Protein AF-A0A932FVI5-F1 (afdb_monomer_lite)

Sequence (176 aa):
MKGKTEPQAKPEAGHSSEEHDTRYEHSDMAIRPIAALGIGLILTAVVLYLALWGLFRLFTIEREQADVPPPPVFRGQPLPPQPRLQASPSADLAKMRAEEDARLNSYGWVDPQAGTVRIPIDRAMERILQQGLPARGETSLPPVSRPGNPDSSGGRQLGDREQGTGNREMRTPDPQ

pLDDT: mean 72.93, std 18.57, range [39.34, 98.44]

Radius of gyration: 49.46 Å; chains: 1; bounding box: 66×76×175 Å

Organism: Tectimicrobiota bacterium (NCBI:txid2528274)

Foldseek 3Di:
DDDDDDDDDDDDDDPPPPPVPPPDPPPVPPVVVVVVVVVVVVVVVVVVVVVVVVVCVVVVVVVVPCPPDPPPVPPDDDDPPDDDPDSCPPVVVVVVVVVVQCQQQDKDAPDVVVPHIDDHVVVVVVVCVVVDDPDDDDDPDDPPPDPDPPPPPPDPPPDDDDDDDDDDDDDDDDDD

Structure (mmCIF, N/CA/C/O backbone):
data_AF-A0A932FVI5-F1
#
_entry.id   AF-A0A932FVI5-F1
#
loop_
_atom_site.group_PDB
_atom_site.id
_atom_site.type_symbol
_atom_site.label_atom_id
_atom_site.label_alt_id
_atom_site.label_comp_id
_atom_site.label_asym_id
_atom_site.label_entity_id
_atom_site.label_seq_id
_atom_site.pdbx_PDB_ins_code
_atom_site.Cartn_x
_atom_site.Cartn_y
_atom_site.Cartn_z
_atom_site.occupancy
_atom_site.B_iso_or_equiv
_atom_site.auth_seq_id
_atom_site.auth_comp_id
_atom_site.auth_asym_id
_atom_site.auth_atom_id
_atom_site.pdbx_PDB_model_num
ATOM 1 N N . MET A 1 1 ? 28.242 35.555 -101.270 1.00 42.97 1 MET A N 1
ATOM 2 C CA . MET A 1 1 ? 28.693 36.893 -100.819 1.00 42.97 1 MET A CA 1
ATOM 3 C C . MET A 1 1 ? 27.486 37.657 -100.306 1.00 42.97 1 MET A C 1
ATOM 5 O O . MET A 1 1 ? 26.532 37.717 -101.061 1.00 42.97 1 MET A O 1
ATOM 9 N N . LYS A 1 2 ? 27.594 38.247 -99.097 1.00 44.22 2 LYS A N 1
ATOM 10 C CA . LYS A 1 2 ? 26.710 39.276 -98.486 1.00 44.22 2 LYS A CA 1
ATOM 11 C C . LYS A 1 2 ? 25.251 38.847 -98.254 1.00 44.22 2 LYS A C 1
ATOM 13 O O . LYS A 1 2 ? 24.625 38.286 -99.130 1.00 44.22 2 LYS A O 1
ATOM 18 N N . GLY A 1 3 ? 24.666 38.972 -97.066 1.00 44.34 3 GLY A N 1
ATOM 19 C CA . GLY A 1 3 ? 24.668 40.074 -96.089 1.00 44.34 3 GLY A CA 1
ATOM 20 C C . GLY A 1 3 ? 23.180 40.435 -95.915 1.00 44.34 3 GLY A C 1
ATOM 21 O O . GLY A 1 3 ? 22.538 40.722 -96.914 1.00 44.34 3 GLY A O 1
ATOM 22 N N . LYS A 1 4 ? 22.532 40.122 -94.781 1.00 47.66 4 LYS A N 1
ATOM 23 C CA . LYS A 1 4 ? 22.307 41.023 -93.622 1.00 47.66 4 LYS A CA 1
ATOM 24 C C . LYS A 1 4 ? 21.603 42.324 -94.091 1.00 47.66 4 LYS A C 1
ATOM 26 O O . LYS A 1 4 ? 22.148 42.992 -94.956 1.00 47.66 4 LYS A O 1
ATOM 31 N N . THR A 1 5 ? 20.408 42.742 -93.641 1.00 57.44 5 THR A N 1
ATOM 32 C CA . THR A 1 5 ? 19.933 42.944 -92.250 1.00 57.44 5 THR A CA 1
ATOM 33 C C . THR A 1 5 ? 18.477 43.478 -92.271 1.00 57.44 5 THR A C 1
ATOM 35 O O . THR A 1 5 ? 18.230 44.357 -93.085 1.00 57.44 5 THR A O 1
ATOM 38 N N . GLU A 1 6 ? 17.602 42.952 -91.388 1.00 64.88 6 GLU A N 1
ATOM 39 C CA . GLU A 1 6 ? 16.579 43.599 -90.501 1.00 64.88 6 GLU A CA 1
ATOM 40 C C . GLU A 1 6 ? 15.610 44.706 -91.017 1.00 64.88 6 GLU A C 1
ATOM 42 O O . GLU A 1 6 ? 15.925 45.356 -92.006 1.00 64.88 6 GLU A O 1
ATOM 47 N N . PRO A 1 7 ? 14.439 44.983 -90.372 1.00 57.50 7 PRO A N 1
ATOM 48 C CA . PRO A 1 7 ? 14.159 44.826 -88.932 1.00 57.50 7 PRO A CA 1
ATOM 49 C C . PRO A 1 7 ? 12.758 44.296 -88.555 1.00 57.50 7 PRO A C 1
ATOM 51 O O . PRO A 1 7 ? 11.779 44.478 -89.274 1.00 57.50 7 PRO A O 1
ATOM 54 N N . GLN A 1 8 ? 12.620 43.741 -87.350 1.00 44.06 8 GLN A N 1
ATOM 55 C CA . GLN A 1 8 ? 11.357 43.871 -86.620 1.00 44.06 8 GLN A CA 1
ATOM 56 C C . GLN A 1 8 ? 11.607 44.215 -85.158 1.00 44.06 8 GLN A C 1
ATOM 58 O O . GLN A 1 8 ? 12.297 43.514 -84.421 1.00 44.06 8 GLN A O 1
ATOM 63 N N . ALA A 1 9 ? 11.025 45.349 -84.786 1.00 50.78 9 ALA A N 1
ATOM 64 C CA . ALA A 1 9 ? 10.916 45.848 -83.437 1.00 50.78 9 ALA A CA 1
ATOM 65 C C . ALA A 1 9 ? 9.855 45.057 -82.643 1.00 50.78 9 ALA A C 1
ATOM 67 O O . ALA A 1 9 ? 8.791 44.739 -83.165 1.00 50.78 9 ALA A O 1
ATOM 68 N N . LYS A 1 10 ? 10.210 44.789 -81.376 1.00 59.56 10 LYS A N 1
ATOM 69 C CA . LYS A 1 10 ? 9.422 44.611 -80.126 1.00 59.56 10 LYS A CA 1
ATOM 70 C C . LYS A 1 10 ? 7.950 45.119 -80.196 1.00 59.56 10 LYS A C 1
ATOM 72 O O . LYS A 1 10 ? 7.762 46.120 -80.886 1.00 59.56 10 LYS A O 1
ATOM 77 N N . PRO A 1 11 ? 6.966 44.644 -79.375 1.00 61.75 11 PRO A N 1
ATOM 78 C CA . PRO A 1 11 ? 7.182 44.238 -77.976 1.00 61.75 11 PRO A CA 1
ATOM 79 C C . PRO A 1 11 ? 6.204 43.234 -77.296 1.00 61.75 11 PRO A C 1
ATOM 81 O O . PRO A 1 11 ? 5.292 42.700 -77.911 1.00 61.75 11 PRO A O 1
ATOM 84 N N . GLU A 1 12 ? 6.438 43.065 -75.983 1.00 50.25 12 GLU A N 1
ATOM 85 C CA . GLU A 1 12 ? 5.512 42.698 -74.890 1.00 50.25 12 GLU A CA 1
ATOM 86 C C . GLU A 1 12 ? 5.520 41.265 -74.310 1.00 50.25 12 GLU A C 1
ATOM 88 O O . GLU A 1 12 ? 5.221 40.272 -74.962 1.00 50.25 12 GLU A O 1
ATOM 93 N N . ALA A 1 13 ? 5.794 41.259 -72.998 1.00 54.66 13 ALA A N 1
ATOM 94 C CA . ALA A 1 13 ? 5.199 40.453 -71.934 1.00 54.66 13 ALA A CA 1
ATOM 95 C C . ALA A 1 13 ? 5.238 38.913 -72.008 1.00 54.66 13 ALA A C 1
ATOM 97 O O . ALA A 1 13 ? 4.359 38.255 -72.552 1.00 54.66 13 ALA A O 1
ATOM 98 N N . GLY A 1 14 ? 6.162 38.342 -71.234 1.00 42.19 14 GLY A N 1
ATOM 99 C CA . GLY A 1 14 ? 6.003 37.021 -70.635 1.00 42.19 14 GLY A CA 1
ATOM 100 C C . GLY A 1 14 ? 6.580 37.045 -69.225 1.00 42.19 14 GLY A C 1
ATOM 101 O O . GLY A 1 14 ? 7.793 37.125 -69.065 1.00 42.19 14 GLY A O 1
ATOM 102 N N . HIS A 1 15 ? 5.716 37.026 -68.205 1.00 53.03 15 HIS A N 1
ATOM 103 C CA . HIS A 1 15 ? 6.106 36.644 -66.849 1.00 53.03 15 HIS A CA 1
ATOM 104 C C . HIS A 1 15 ? 6.639 35.209 -66.924 1.00 53.03 15 HIS A C 1
ATOM 106 O O . HIS A 1 15 ? 5.854 34.265 -66.986 1.00 53.03 15 HIS A O 1
ATOM 112 N N . SER A 1 16 ? 7.960 35.039 -66.967 1.00 52.84 16 SER A N 1
ATOM 113 C CA . SER A 1 16 ? 8.576 33.740 -66.733 1.00 52.84 16 SER A CA 1
ATOM 114 C C . SER A 1 16 ? 8.394 33.431 -65.257 1.00 52.84 16 SER A C 1
ATOM 116 O O . SER A 1 16 ? 9.096 33.966 -64.400 1.00 52.84 16 SER A O 1
ATOM 118 N N . SER A 1 17 ? 7.382 32.623 -64.973 1.00 53.09 17 SER A N 1
ATOM 119 C CA . SER A 1 17 ? 7.241 31.898 -63.725 1.00 53.09 17 SER A CA 1
ATOM 120 C C . SER A 1 17 ? 8.567 31.183 -63.477 1.00 53.09 17 SER A C 1
ATOM 122 O O . SER A 1 17 ? 8.874 30.203 -64.151 1.00 53.09 17 SER A O 1
ATOM 124 N N . GLU A 1 18 ? 9.386 31.694 -62.559 1.00 56.88 18 GLU A N 1
ATOM 125 C CA . GLU A 1 18 ? 10.422 30.873 -61.944 1.00 56.88 18 GLU A CA 1
ATOM 126 C C . GLU A 1 18 ? 9.700 29.861 -61.057 1.00 56.88 18 GLU A C 1
ATOM 128 O O . GLU A 1 18 ? 9.508 30.042 -59.856 1.00 56.88 18 GLU A O 1
ATOM 133 N N . GLU A 1 19 ? 9.208 28.809 -61.703 1.00 60.56 19 GLU A N 1
ATOM 134 C CA . GLU A 1 19 ? 8.863 27.564 -61.052 1.00 60.56 19 GLU A CA 1
ATOM 135 C C . GLU A 1 19 ? 10.186 26.988 -60.549 1.00 60.56 19 GLU A C 1
ATOM 137 O O . GLU A 1 19 ? 10.945 26.350 -61.278 1.00 60.56 19 GLU A O 1
ATOM 142 N N . HIS A 1 20 ? 10.520 27.327 -59.304 1.00 57.97 20 HIS A N 1
ATOM 143 C CA . HIS A 1 20 ? 11.552 26.636 -58.553 1.00 57.97 20 HIS A CA 1
ATOM 144 C C . HIS A 1 20 ? 11.126 25.167 -58.459 1.00 57.97 20 HIS A C 1
ATOM 146 O O . HIS A 1 20 ? 10.360 24.790 -57.575 1.00 57.97 20 HIS A O 1
ATOM 152 N N . ASP A 1 21 ? 11.613 24.357 -59.399 1.00 60.12 21 ASP A N 1
ATOM 153 C CA . ASP A 1 21 ? 11.603 22.900 -59.340 1.00 60.12 21 ASP A CA 1
ATOM 154 C C . ASP A 1 21 ? 12.323 22.491 -58.050 1.00 60.12 21 ASP A C 1
ATOM 156 O O . ASP A 1 21 ? 13.553 22.408 -57.973 1.00 60.12 21 ASP A O 1
ATOM 160 N N . THR A 1 22 ? 11.556 22.327 -56.973 1.00 65.75 22 THR A N 1
ATOM 161 C CA . THR A 1 22 ? 12.022 21.685 -55.752 1.00 65.75 22 THR A CA 1
ATOM 162 C C . THR A 1 22 ? 12.264 20.223 -56.090 1.00 65.75 22 THR A C 1
ATOM 164 O O . THR A 1 22 ? 11.407 19.366 -55.881 1.00 65.75 22 THR A O 1
ATOM 167 N N . ARG A 1 23 ? 13.443 19.935 -56.644 1.00 60.47 23 ARG A N 1
ATOM 168 C CA . ARG A 1 23 ? 13.942 18.577 -56.833 1.00 60.47 23 ARG A CA 1
ATOM 169 C C . ARG A 1 23 ? 14.138 17.961 -55.454 1.00 60.47 23 ARG A C 1
ATOM 171 O O . ARG A 1 23 ? 15.167 18.148 -54.809 1.00 60.47 23 ARG A O 1
ATOM 178 N N . TYR A 1 24 ? 13.121 17.244 -54.997 1.00 61.97 24 TYR A N 1
ATOM 179 C CA . TYR A 1 24 ? 13.216 16.387 -53.830 1.00 61.97 24 TYR A CA 1
ATOM 180 C C . TYR A 1 24 ? 14.167 15.240 -54.171 1.00 61.97 24 TYR A C 1
ATOM 182 O O . TYR A 1 24 ? 13.864 14.392 -55.012 1.00 61.97 24 TYR A O 1
ATOM 190 N N . GLU A 1 25 ? 15.338 15.209 -53.539 1.00 59.88 25 GLU A N 1
ATOM 191 C CA . GLU A 1 25 ? 16.146 13.998 -53.528 1.00 59.88 25 GLU A CA 1
ATOM 192 C C . GLU A 1 25 ? 15.404 12.969 -52.671 1.00 59.88 25 GLU A C 1
ATOM 194 O O . GLU A 1 25 ? 15.478 12.969 -51.441 1.00 59.88 25 GLU A O 1
ATOM 199 N N . HIS A 1 26 ? 14.670 12.077 -53.335 1.00 58.72 26 HIS A N 1
ATOM 200 C CA . HIS A 1 26 ? 14.289 10.791 -52.767 1.00 58.72 26 HIS A CA 1
ATOM 201 C C . HIS A 1 26 ? 15.564 9.949 -52.643 1.00 58.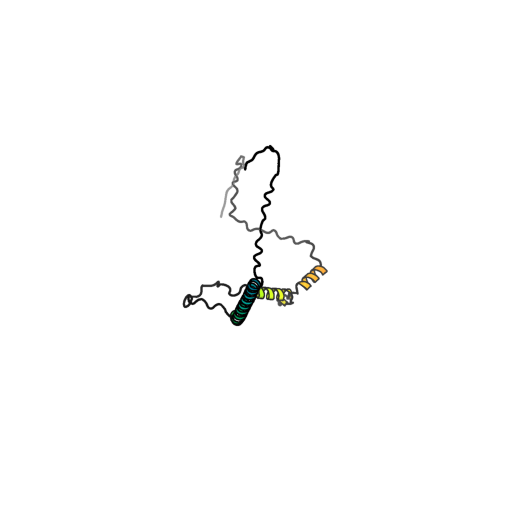72 26 HIS A C 1
ATOM 203 O O . HIS A 1 26 ? 15.785 8.995 -53.383 1.00 58.72 26 HIS A O 1
ATOM 209 N N . SER A 1 27 ? 16.457 10.343 -51.733 1.00 63.25 27 SER A N 1
ATOM 210 C CA . SER A 1 27 ? 17.432 9.407 -51.195 1.00 63.25 27 SER A CA 1
ATOM 211 C C . SER A 1 27 ? 16.616 8.348 -50.467 1.00 63.25 27 SER A C 1
ATOM 213 O O . SER A 1 27 ? 16.163 8.576 -49.344 1.00 63.25 27 SER A O 1
ATOM 215 N N . ASP A 1 28 ? 16.367 7.230 -51.151 1.00 65.00 28 ASP A N 1
ATOM 216 C CA . ASP A 1 28 ? 15.744 6.030 -50.606 1.00 65.00 28 ASP A CA 1
ATOM 217 C C . ASP A 1 28 ? 16.579 5.574 -49.407 1.00 65.00 28 ASP A C 1
ATOM 219 O O . ASP A 1 28 ? 17.544 4.815 -49.522 1.00 65.00 28 ASP A O 1
ATOM 223 N N . MET A 1 29 ? 16.240 6.084 -48.223 1.00 68.00 29 MET A N 1
ATOM 224 C CA . MET A 1 29 ? 16.806 5.584 -46.986 1.00 68.00 29 MET A CA 1
ATOM 225 C C . MET A 1 29 ? 16.425 4.114 -46.906 1.00 68.00 29 MET A C 1
ATOM 227 O O . MET A 1 29 ? 15.250 3.762 -46.790 1.00 68.00 29 MET A O 1
ATOM 231 N N . ALA A 1 30 ? 17.425 3.240 -46.997 1.00 75.88 30 ALA A N 1
ATOM 232 C CA . ALA A 1 30 ? 17.199 1.813 -46.906 1.00 75.88 30 ALA A CA 1
ATOM 233 C C . ALA A 1 30 ? 16.490 1.513 -45.571 1.00 75.88 30 ALA A C 1
ATOM 235 O O . ALA A 1 30 ? 17.058 1.676 -44.494 1.00 75.88 30 ALA A O 1
ATOM 236 N N . ILE A 1 31 ? 15.234 1.063 -45.634 1.00 81.50 31 ILE A N 1
ATOM 237 C CA . ILE A 1 31 ? 14.422 0.760 -44.442 1.00 81.50 31 ILE A CA 1
ATOM 238 C C . ILE A 1 31 ? 15.038 -0.378 -43.619 1.00 81.50 31 ILE A C 1
ATOM 240 O O . ILE A 1 31 ? 14.888 -0.430 -42.403 1.00 81.50 31 ILE A O 1
ATOM 244 N N . ARG A 1 32 ? 15.773 -1.285 -44.270 1.00 84.94 32 ARG A N 1
ATOM 245 C CA . ARG A 1 32 ? 16.389 -2.462 -43.643 1.00 84.94 32 ARG A CA 1
ATOM 246 C C . ARG A 1 32 ? 17.338 -2.129 -42.481 1.00 84.94 32 ARG A C 1
ATOM 248 O O . ARG A 1 32 ? 17.109 -2.678 -41.407 1.00 84.94 32 ARG A O 1
ATOM 255 N N . PRO A 1 33 ? 18.363 -1.267 -42.625 1.00 89.50 33 PRO A N 1
ATOM 256 C CA . PRO A 1 33 ? 19.219 -0.884 -41.501 1.00 89.50 33 PRO A CA 1
ATOM 257 C C . PRO A 1 33 ? 18.459 -0.143 -40.397 1.00 89.50 33 PRO A C 1
ATOM 259 O O . PRO A 1 33 ? 18.737 -0.376 -39.226 1.00 89.50 33 PRO A O 1
ATOM 262 N N . ILE A 1 34 ? 17.467 0.685 -40.739 1.00 89.88 34 ILE A N 1
ATOM 263 C CA . ILE A 1 34 ? 16.645 1.402 -39.750 1.00 89.88 34 ILE A CA 1
ATOM 264 C C . ILE A 1 34 ? 15.799 0.413 -38.936 1.00 89.88 34 ILE A C 1
ATOM 266 O O . ILE A 1 34 ? 15.770 0.477 -37.708 1.00 89.88 34 ILE A O 1
ATOM 270 N N . ALA A 1 35 ? 15.160 -0.548 -39.602 1.00 92.19 35 ALA A N 1
ATOM 271 C CA . ALA A 1 35 ? 14.393 -1.603 -38.952 1.00 92.19 35 ALA A CA 1
ATOM 272 C C . ALA A 1 35 ? 15.293 -2.524 -38.115 1.00 92.19 35 ALA A C 1
ATOM 274 O O . ALA A 1 35 ? 14.942 -2.855 -36.986 1.00 92.19 35 ALA A O 1
ATOM 275 N N . ALA A 1 36 ? 16.471 -2.898 -38.624 1.00 92.56 36 ALA A N 1
ATOM 276 C CA . ALA A 1 36 ? 17.446 -3.694 -37.883 1.00 92.56 36 ALA A CA 1
ATOM 277 C C . ALA A 1 36 ? 17.941 -2.966 -36.623 1.00 92.56 36 ALA A C 1
ATOM 279 O O . ALA A 1 36 ? 18.041 -3.584 -35.565 1.00 92.56 36 ALA A O 1
ATOM 280 N N . LEU A 1 37 ? 18.180 -1.652 -36.710 1.00 95.62 37 LEU A N 1
ATOM 281 C CA . LEU A 1 37 ? 18.525 -0.816 -35.561 1.00 95.62 37 LEU A CA 1
ATOM 282 C C . LEU A 1 37 ? 17.376 -0.774 -34.545 1.00 95.62 37 LEU A C 1
ATOM 284 O O . LEU A 1 37 ? 17.603 -1.002 -33.359 1.00 95.62 37 LEU A O 1
ATOM 288 N N . GLY A 1 38 ? 16.141 -0.546 -35.003 1.00 95.44 38 GLY A N 1
ATOM 289 C CA . GLY A 1 38 ? 14.958 -0.534 -34.141 1.00 95.44 38 GLY A CA 1
ATOM 290 C C . GLY A 1 38 ? 14.748 -1.863 -33.411 1.00 95.44 38 GLY A C 1
ATOM 291 O O . GLY A 1 38 ? 14.574 -1.881 -32.194 1.00 95.44 38 GLY A O 1
ATOM 292 N N . ILE A 1 39 ? 14.848 -2.984 -34.129 1.00 97.25 39 ILE A N 1
ATOM 293 C CA . ILE A 1 39 ? 14.766 -4.329 -33.542 1.00 97.25 39 ILE A CA 1
ATOM 294 C C . ILE A 1 39 ? 15.910 -4.547 -32.545 1.00 97.25 39 ILE A C 1
ATOM 296 O O . ILE A 1 39 ? 15.671 -5.034 -31.442 1.00 97.25 39 ILE A O 1
ATOM 300 N N . GLY A 1 40 ? 17.136 -4.142 -32.887 1.00 97.69 40 GLY A N 1
ATOM 301 C CA . GLY A 1 40 ? 18.292 -4.226 -31.995 1.00 97.69 40 GLY A CA 1
ATOM 302 C C . GLY A 1 40 ? 18.098 -3.452 -30.688 1.00 97.69 40 GLY A C 1
ATOM 303 O O . GLY A 1 40 ? 18.402 -3.974 -29.614 1.00 97.69 40 GLY A O 1
ATOM 304 N N . LEU A 1 41 ? 17.531 -2.244 -30.751 1.00 97.75 41 LEU A N 1
ATOM 305 C CA . LEU A 1 41 ? 17.213 -1.435 -29.571 1.00 97.75 41 LEU A CA 1
ATOM 306 C C . LEU A 1 41 ? 16.150 -2.099 -28.691 1.00 97.75 41 LEU A C 1
ATOM 308 O O . LEU A 1 41 ? 16.322 -2.154 -27.474 1.00 97.75 41 LEU A O 1
ATOM 312 N N . ILE A 1 42 ? 15.092 -2.652 -29.293 1.00 98.00 42 ILE A N 1
ATOM 313 C CA . ILE A 1 42 ? 14.037 -3.364 -28.558 1.00 98.00 42 ILE A CA 1
ATOM 314 C C . ILE A 1 42 ? 14.612 -4.602 -27.869 1.00 98.00 42 ILE A C 1
ATOM 316 O O . ILE A 1 42 ? 14.390 -4.793 -26.677 1.00 98.00 42 ILE A O 1
ATOM 320 N N . LEU A 1 43 ? 15.391 -5.417 -28.585 1.00 98.25 43 LEU A N 1
ATOM 321 C CA . LEU A 1 43 ? 16.027 -6.601 -28.007 1.00 98.25 43 LEU A CA 1
ATOM 322 C C . LEU A 1 43 ? 16.957 -6.223 -26.851 1.00 98.25 43 LEU A C 1
ATOM 324 O O . LEU A 1 43 ? 16.907 -6.849 -25.796 1.00 98.25 43 LEU A O 1
ATOM 328 N N . THR A 1 44 ? 17.745 -5.160 -27.010 1.00 97.94 44 THR A N 1
ATOM 329 C CA . THR A 1 44 ? 18.628 -4.661 -25.949 1.00 97.94 44 THR A CA 1
ATOM 330 C C . THR A 1 44 ? 17.827 -4.202 -24.729 1.00 97.94 44 THR A C 1
ATOM 332 O O . THR A 1 44 ? 18.154 -4.576 -23.605 1.00 97.94 44 THR A O 1
ATOM 335 N N . ALA A 1 45 ? 16.742 -3.449 -24.929 1.00 97.88 45 ALA A N 1
ATOM 336 C CA . ALA A 1 45 ? 15.866 -3.005 -23.846 1.00 97.88 45 ALA A CA 1
ATOM 337 C C . ALA A 1 45 ? 15.208 -4.183 -23.111 1.00 97.88 45 ALA A C 1
ATOM 339 O O . ALA A 1 45 ? 15.164 -4.183 -21.883 1.00 97.88 45 ALA A O 1
ATOM 340 N N . VAL A 1 46 ? 14.755 -5.209 -23.840 1.00 98.44 46 VAL A N 1
ATOM 341 C CA . VAL A 1 46 ? 14.189 -6.436 -23.256 1.00 98.44 46 VAL A CA 1
ATOM 342 C C . VAL A 1 46 ? 15.240 -7.187 -22.442 1.00 98.44 46 VAL A C 1
ATOM 344 O O . VAL A 1 46 ? 14.951 -7.610 -21.327 1.00 98.44 46 VAL A O 1
ATOM 347 N N . VAL A 1 47 ? 16.471 -7.314 -22.943 1.00 98.31 47 VAL A N 1
ATOM 348 C CA . VAL A 1 47 ? 17.567 -7.956 -22.200 1.00 98.31 47 VAL A CA 1
ATOM 349 C C . VAL A 1 47 ? 17.880 -7.191 -20.914 1.00 98.31 47 VAL A C 1
ATOM 351 O O . VAL A 1 47 ? 17.965 -7.808 -19.853 1.00 98.31 47 VAL A O 1
ATOM 354 N N . LEU A 1 48 ? 17.997 -5.860 -20.974 1.00 98.19 48 LEU A N 1
ATOM 355 C CA . LEU A 1 48 ? 18.218 -5.028 -19.787 1.00 98.19 48 LEU A CA 1
ATOM 356 C C . LEU A 1 48 ? 17.058 -5.145 -18.793 1.00 98.19 48 LEU A C 1
ATOM 358 O O . LEU A 1 48 ? 17.293 -5.293 -17.597 1.00 98.19 48 LEU A O 1
ATOM 362 N N . TYR A 1 49 ? 15.816 -5.135 -19.280 1.00 97.50 49 TYR A N 1
ATOM 363 C CA . TYR A 1 49 ? 14.630 -5.333 -18.453 1.00 97.50 49 TYR A CA 1
ATOM 364 C C . TYR A 1 49 ? 14.656 -6.690 -17.742 1.00 97.50 49 TYR A C 1
ATOM 366 O O . TYR A 1 49 ? 14.492 -6.737 -16.527 1.00 97.50 49 TYR A O 1
ATOM 374 N N . LEU A 1 50 ? 14.914 -7.787 -18.464 1.00 97.75 50 LEU A N 1
ATOM 375 C CA . LEU A 1 50 ? 14.979 -9.132 -17.885 1.00 97.75 50 LEU A CA 1
ATOM 376 C C . LEU A 1 50 ? 16.149 -9.283 -16.906 1.00 97.75 50 LEU A C 1
ATOM 378 O O . LEU A 1 50 ? 15.993 -9.931 -15.873 1.00 97.75 50 LEU A O 1
ATOM 382 N N . ALA A 1 51 ? 17.296 -8.661 -17.192 1.00 96.69 51 ALA A N 1
ATOM 383 C CA . ALA A 1 51 ? 18.444 -8.644 -16.292 1.00 96.69 51 ALA A CA 1
ATOM 384 C C . ALA A 1 51 ? 18.125 -7.898 -14.989 1.00 96.69 51 ALA A C 1
ATOM 386 O O . ALA A 1 51 ? 18.386 -8.422 -13.909 1.00 96.69 51 ALA A O 1
ATOM 387 N N . LEU A 1 52 ? 17.510 -6.713 -15.076 1.00 95.62 52 LEU A N 1
ATOM 388 C CA . LEU A 1 52 ? 17.083 -5.944 -13.905 1.00 95.62 52 LEU A CA 1
ATOM 389 C C . LEU A 1 52 ? 15.982 -6.663 -13.128 1.00 95.62 52 LEU A C 1
ATOM 391 O O . LEU A 1 52 ? 16.051 -6.723 -11.906 1.00 95.62 52 LEU A O 1
ATOM 395 N N . TRP A 1 53 ? 14.998 -7.242 -13.816 1.00 94.31 53 TRP A N 1
ATOM 396 C CA . TRP A 1 53 ? 13.935 -8.030 -13.197 1.00 94.31 53 TRP A CA 1
ATOM 397 C C . TRP A 1 53 ? 14.496 -9.258 -12.471 1.00 94.3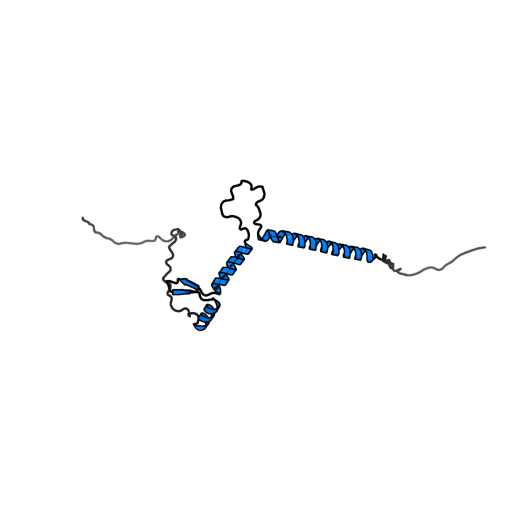1 53 TRP A C 1
ATOM 399 O O . TRP A 1 53 ? 14.153 -9.497 -11.315 1.00 94.31 53 TRP A O 1
ATOM 409 N N . GLY A 1 54 ? 15.412 -9.997 -13.104 1.00 94.31 54 GLY A N 1
ATOM 410 C CA . GLY A 1 54 ? 16.085 -11.149 -12.504 1.00 94.31 54 GLY A CA 1
ATOM 411 C C . GLY A 1 54 ? 16.953 -10.759 -11.308 1.00 94.31 54 GLY A C 1
ATOM 412 O O . GLY A 1 54 ? 16.862 -11.386 -10.256 1.00 94.31 54 GLY A O 1
ATOM 413 N N . LEU A 1 55 ? 17.735 -9.685 -11.433 1.00 91.44 55 LEU A N 1
ATOM 414 C CA . LEU A 1 55 ? 18.547 -9.133 -10.349 1.00 91.44 55 LEU A CA 1
ATOM 415 C C . LEU A 1 55 ? 17.681 -8.676 -9.170 1.00 91.44 55 LEU A C 1
ATOM 417 O O . LEU A 1 55 ? 17.990 -8.977 -8.019 1.00 91.44 55 LEU A O 1
ATOM 421 N N . PHE A 1 56 ? 16.578 -7.983 -9.456 1.00 87.75 56 PHE A N 1
ATOM 422 C CA . PHE A 1 56 ? 15.622 -7.549 -8.445 1.00 87.75 56 PHE A CA 1
ATOM 423 C C . PHE A 1 56 ? 15.007 -8.758 -7.747 1.00 87.75 56 PHE A C 1
ATOM 425 O O . PHE A 1 56 ? 15.025 -8.800 -6.527 1.00 87.75 56 PHE A O 1
ATOM 432 N N . ARG A 1 57 ? 14.586 -9.789 -8.493 1.00 86.81 57 ARG A N 1
ATOM 433 C CA . ARG A 1 57 ? 14.049 -11.037 -7.934 1.00 86.81 57 ARG A CA 1
ATOM 434 C C . ARG A 1 57 ? 15.061 -11.774 -7.057 1.00 86.81 57 ARG A C 1
ATOM 436 O O . ARG A 1 57 ? 14.654 -12.357 -6.062 1.00 86.81 57 ARG A O 1
ATOM 443 N N . LEU A 1 58 ? 16.350 -11.760 -7.401 1.00 83.31 58 LEU A N 1
ATOM 444 C CA . LEU A 1 58 ? 17.404 -12.322 -6.548 1.00 83.31 58 LEU A CA 1
ATOM 445 C C . LEU A 1 58 ? 17.561 -11.515 -5.249 1.00 83.31 58 LEU A C 1
ATOM 447 O O . LEU A 1 58 ? 17.574 -12.101 -4.173 1.00 83.31 58 LEU A O 1
ATOM 451 N N . PHE A 1 59 ? 17.607 -10.182 -5.328 1.00 78.50 59 PHE A N 1
ATOM 452 C CA . PHE A 1 59 ? 17.799 -9.328 -4.151 1.00 78.50 59 PHE A CA 1
ATOM 453 C C . PHE A 1 59 ? 16.552 -9.150 -3.277 1.00 78.50 59 PHE A C 1
ATOM 455 O O . PHE A 1 59 ? 16.684 -8.924 -2.078 1.00 78.50 59 PHE A O 1
ATOM 462 N N . THR A 1 60 ? 15.336 -9.219 -3.818 1.00 66.25 60 THR A N 1
ATOM 463 C CA . THR A 1 60 ? 14.108 -9.036 -3.027 1.00 66.25 60 THR A CA 1
ATOM 464 C C . THR A 1 60 ? 13.787 -10.232 -2.148 1.00 66.25 60 THR A C 1
ATOM 466 O O . THR A 1 60 ? 13.169 -10.043 -1.108 1.00 66.25 60 THR A O 1
ATOM 469 N N . ILE A 1 61 ? 14.258 -11.431 -2.514 1.00 60.97 61 ILE A N 1
ATOM 470 C CA . ILE A 1 61 ? 14.165 -12.626 -1.660 1.00 60.97 61 ILE A CA 1
ATOM 471 C C . ILE A 1 61 ? 14.910 -12.400 -0.332 1.00 60.97 61 ILE A C 1
ATOM 473 O O . ILE A 1 61 ? 14.484 -12.896 0.704 1.00 60.97 61 ILE A O 1
ATOM 477 N N . GLU A 1 62 ? 15.981 -11.603 -0.343 1.00 57.84 62 GLU A N 1
ATOM 478 C CA . GLU A 1 62 ? 16.763 -11.259 0.851 1.00 57.84 62 GLU A CA 1
ATOM 479 C C . GLU A 1 62 ? 16.270 -9.961 1.521 1.00 57.84 62 GLU A C 1
ATOM 481 O O . GLU A 1 62 ? 16.404 -9.794 2.733 1.00 57.84 62 GLU A O 1
ATOM 486 N N . ARG A 1 63 ? 15.666 -9.033 0.762 1.00 54.53 63 ARG A N 1
ATOM 487 C CA . ARG A 1 63 ? 15.277 -7.695 1.253 1.00 54.53 63 ARG A CA 1
ATOM 488 C C . ARG A 1 63 ? 13.942 -7.604 1.978 1.00 54.53 63 ARG A C 1
ATOM 490 O O . ARG A 1 63 ? 13.744 -6.619 2.680 1.00 54.53 63 ARG A O 1
ATOM 497 N N . GLU A 1 64 ? 13.078 -8.613 1.903 1.00 53.19 64 GLU A N 1
ATOM 498 C CA . GLU A 1 64 ? 11.952 -8.710 2.848 1.00 53.19 64 GLU A CA 1
ATOM 499 C C . GLU A 1 64 ? 12.424 -8.993 4.292 1.00 53.19 64 GLU A C 1
ATOM 501 O O . GLU A 1 64 ? 11.659 -8.796 5.232 1.00 53.19 64 GLU A O 1
ATOM 506 N N . GLN A 1 65 ? 13.698 -9.371 4.491 1.00 49.06 65 GLN A N 1
ATOM 507 C CA . GLN A 1 65 ? 14.335 -9.504 5.812 1.00 49.06 65 GLN A CA 1
ATOM 508 C C . GLN A 1 65 ? 15.533 -8.563 6.031 1.00 49.06 65 GLN A C 1
ATOM 510 O O . GLN A 1 65 ? 16.051 -8.493 7.145 1.00 49.06 65 GLN A O 1
ATOM 515 N N . ALA A 1 66 ? 15.982 -7.824 5.010 1.00 50.03 66 ALA A N 1
ATOM 516 C CA . ALA A 1 66 ? 17.117 -6.913 5.133 1.00 50.03 66 ALA A CA 1
ATOM 517 C C . ALA A 1 66 ? 16.681 -5.570 5.731 1.00 50.03 66 ALA A C 1
ATOM 519 O O . ALA A 1 66 ? 16.582 -4.547 5.051 1.00 50.03 66 ALA A O 1
ATOM 520 N N . ASP A 1 67 ? 16.480 -5.599 7.043 1.00 55.00 67 ASP A N 1
ATOM 521 C CA . ASP A 1 67 ? 16.890 -4.526 7.940 1.00 55.00 67 ASP A CA 1
ATOM 522 C C . ASP A 1 67 ? 18.265 -4.029 7.450 1.00 55.00 67 ASP A C 1
ATOM 524 O O . ASP A 1 67 ? 19.244 -4.778 7.467 1.00 55.00 67 ASP A O 1
ATOM 528 N N . VAL A 1 68 ? 18.315 -2.840 6.840 1.00 59.53 68 VAL A N 1
ATOM 529 C CA . VAL A 1 68 ? 19.509 -2.330 6.146 1.00 59.53 68 VAL A CA 1
ATOM 530 C C . VAL A 1 68 ? 20.682 -2.377 7.131 1.00 59.53 68 VAL A C 1
ATOM 532 O O . VAL A 1 68 ? 20.643 -1.638 8.119 1.00 59.53 68 VAL A O 1
ATOM 535 N N . PRO A 1 69 ? 21.726 -3.206 6.906 1.00 56.16 69 PRO A N 1
ATOM 536 C CA . PRO A 1 69 ? 22.876 -3.223 7.792 1.00 56.16 69 PRO A CA 1
ATOM 537 C C . PRO A 1 69 ? 23.438 -1.804 7.830 1.00 56.16 69 PRO A C 1
ATOM 539 O O . PRO A 1 69 ? 23.697 -1.234 6.760 1.00 56.16 69 PRO A O 1
ATOM 542 N N . PRO A 1 70 ? 23.580 -1.193 9.017 1.00 58.66 70 PRO A N 1
ATOM 543 C CA . PRO A 1 70 ? 24.012 0.187 9.102 1.00 58.66 70 PRO A CA 1
ATOM 544 C C . PRO A 1 70 ? 25.354 0.332 8.367 1.00 58.66 70 PRO A C 1
ATOM 546 O O . PRO A 1 70 ? 26.221 -0.543 8.493 1.00 58.66 70 PRO A O 1
ATOM 549 N N . PRO A 1 71 ? 25.531 1.394 7.557 1.00 61.69 71 PRO A N 1
ATOM 550 C CA . PRO A 1 71 ? 26.742 1.576 6.771 1.00 61.69 71 PRO A CA 1
ATOM 551 C C . PRO A 1 71 ? 27.977 1.529 7.686 1.00 61.69 71 PRO A C 1
ATOM 553 O O . PRO A 1 71 ? 27.890 1.941 8.845 1.00 61.69 71 PRO A O 1
ATOM 556 N N . PRO A 1 72 ? 29.145 1.059 7.201 1.00 61.00 72 PRO A N 1
ATOM 557 C CA . PRO A 1 72 ? 30.328 0.761 8.025 1.00 61.00 72 PRO A CA 1
ATOM 558 C C . PRO A 1 72 ? 30.911 1.958 8.799 1.00 61.00 72 PRO A C 1
ATOM 560 O O . PRO A 1 72 ? 31.819 1.776 9.605 1.00 61.00 72 PRO A O 1
ATOM 563 N N . VAL A 1 73 ? 30.352 3.154 8.611 1.00 58.72 73 VAL A N 1
ATOM 564 C CA . VAL A 1 73 ? 30.568 4.356 9.427 1.00 58.72 73 VAL A CA 1
ATOM 565 C C . VAL A 1 73 ? 29.954 4.247 10.835 1.00 58.72 73 VAL A C 1
ATOM 567 O O . VAL A 1 73 ? 30.268 5.063 11.686 1.00 58.72 73 VAL A O 1
ATOM 570 N N . PHE A 1 74 ? 29.111 3.240 11.095 1.00 54.03 74 PHE A N 1
ATOM 571 C CA . PHE A 1 74 ? 28.467 2.968 12.389 1.00 54.03 74 PHE A CA 1
ATOM 572 C C . PHE A 1 74 ? 29.095 1.795 13.163 1.00 54.03 74 PHE A C 1
ATOM 574 O O . PHE A 1 74 ? 28.502 1.293 14.120 1.00 54.03 74 PHE A O 1
ATOM 581 N N . ARG A 1 75 ? 30.299 1.330 12.800 1.00 54.22 75 ARG A N 1
ATOM 582 C CA . ARG A 1 75 ? 31.046 0.393 13.660 1.00 54.22 75 ARG A CA 1
ATOM 583 C C . ARG A 1 75 ? 31.594 1.146 14.873 1.00 54.22 75 ARG A C 1
ATOM 585 O O . ARG A 1 75 ? 32.731 1.599 14.859 1.00 54.22 75 ARG A O 1
ATOM 592 N N . GLY A 1 76 ? 30.776 1.270 15.916 1.00 59.97 76 GLY A N 1
ATOM 593 C CA . GLY A 1 76 ? 31.192 1.798 17.219 1.00 59.97 76 GLY A CA 1
ATOM 594 C C . GLY A 1 76 ? 30.533 3.109 17.648 1.00 59.97 76 GLY A C 1
ATOM 595 O O . GLY A 1 76 ? 30.769 3.537 18.775 1.00 59.97 76 GLY A O 1
ATOM 596 N N . GLN A 1 77 ? 29.679 3.729 16.825 1.00 62.78 77 GLN A N 1
ATOM 597 C CA . GLN A 1 77 ? 28.821 4.804 17.326 1.00 62.78 77 GLN A CA 1
ATOM 598 C C . GLN A 1 77 ? 27.726 4.202 18.220 1.00 62.78 77 GLN A C 1
ATOM 600 O O . GLN A 1 77 ? 27.024 3.286 17.777 1.00 62.78 77 GLN A O 1
ATOM 605 N N . PRO A 1 78 ? 27.528 4.713 19.450 1.00 67.00 78 PRO A N 1
ATOM 606 C CA . PRO A 1 78 ? 26.336 4.384 20.216 1.00 67.00 78 PRO A CA 1
ATOM 607 C C . PRO A 1 78 ? 25.110 4.726 19.368 1.00 67.00 78 PRO A C 1
ATOM 609 O O . PRO A 1 78 ? 25.045 5.806 18.773 1.00 67.00 78 PRO A O 1
ATOM 612 N N . LEU A 1 79 ? 24.167 3.781 19.270 1.00 67.50 79 LEU A N 1
ATOM 613 C CA . LEU A 1 79 ? 22.922 4.000 18.539 1.00 67.50 79 LEU A CA 1
ATOM 614 C C . LEU A 1 79 ? 22.298 5.309 19.036 1.00 67.50 79 LEU A C 1
ATOM 616 O O . LEU A 1 79 ? 22.285 5.530 20.254 1.00 67.50 79 LEU A O 1
ATOM 620 N N . PRO A 1 80 ? 21.776 6.161 18.134 1.00 74.25 80 PRO A N 1
ATOM 621 C CA . PRO A 1 80 ? 21.112 7.378 18.560 1.00 74.25 80 PRO A CA 1
ATOM 622 C C . PRO A 1 80 ? 20.030 7.023 19.593 1.00 74.25 80 PRO A C 1
ATOM 624 O O . PRO A 1 80 ? 19.356 5.986 19.449 1.00 74.25 80 PRO A O 1
ATOM 627 N N . PRO A 1 81 ? 19.890 7.829 20.663 1.00 75.62 81 PRO A N 1
ATOM 628 C CA . PRO A 1 81 ? 18.814 7.644 21.625 1.00 75.62 81 PRO A CA 1
ATOM 629 C C . PRO A 1 81 ? 17.469 7.672 20.889 1.00 75.62 81 PRO A C 1
ATOM 631 O O . PRO A 1 81 ? 17.344 8.265 19.818 1.00 75.62 81 PRO A O 1
ATOM 634 N N . GLN A 1 82 ? 16.468 6.983 21.433 1.00 70.19 82 GLN A N 1
ATOM 635 C CA . GLN A 1 82 ? 15.131 6.960 20.832 1.00 70.19 82 GLN A CA 1
ATOM 636 C C . GLN A 1 82 ? 14.582 8.397 20.692 1.00 70.19 82 GLN A C 1
ATOM 638 O O . GLN A 1 82 ? 14.850 9.216 21.574 1.00 70.19 82 GLN A O 1
ATOM 643 N N . PRO A 1 83 ? 13.807 8.715 19.635 1.00 75.94 83 PRO A N 1
ATOM 644 C CA . PRO A 1 83 ? 13.207 7.807 18.655 1.00 75.94 83 PRO A CA 1
ATOM 645 C C . PRO A 1 83 ? 14.118 7.511 17.456 1.00 75.94 83 PRO A C 1
ATOM 647 O O . PRO A 1 83 ? 14.737 8.394 16.868 1.00 75.94 83 PRO A O 1
ATOM 650 N N . ARG A 1 84 ? 14.178 6.234 17.075 1.00 76.12 84 ARG A N 1
ATOM 651 C CA . ARG A 1 84 ? 14.904 5.785 15.881 1.00 76.12 84 ARG A CA 1
ATOM 652 C C . ARG A 1 84 ? 14.027 5.951 14.644 1.00 76.12 84 ARG A C 1
ATOM 654 O O . ARG A 1 84 ? 12.803 5.987 14.752 1.00 76.12 84 ARG A O 1
ATOM 661 N N . LEU A 1 85 ? 14.658 6.005 13.472 1.00 78.44 85 LEU A N 1
ATOM 662 C CA . LEU A 1 85 ? 13.932 5.951 12.208 1.00 78.44 85 LEU A CA 1
ATOM 663 C C . LEU A 1 85 ? 13.185 4.612 12.115 1.00 78.44 85 LEU A C 1
ATOM 665 O O . LEU A 1 85 ? 13.780 3.551 12.296 1.00 78.44 85 LEU A O 1
ATOM 669 N N . GLN A 1 86 ? 11.881 4.675 11.864 1.00 72.38 86 GLN A N 1
ATOM 670 C CA . GLN A 1 86 ? 11.031 3.506 11.664 1.00 72.38 86 GLN A CA 1
ATOM 671 C C . GLN 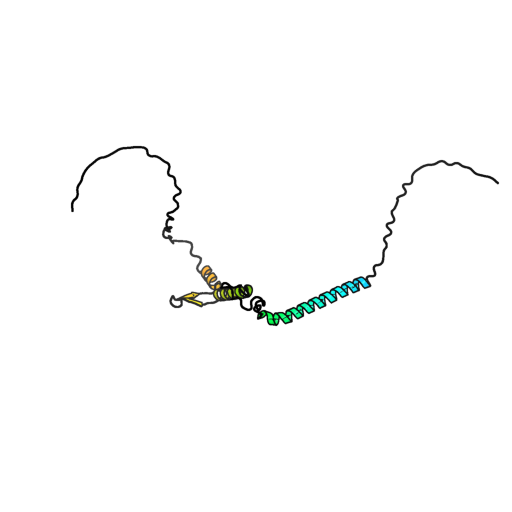A 1 86 ? 11.468 2.770 10.389 1.00 72.38 86 GLN A C 1
ATOM 673 O O . GLN A 1 86 ? 11.487 3.364 9.313 1.00 72.38 86 GLN A O 1
ATOM 678 N N . ALA A 1 87 ? 11.831 1.490 10.511 1.00 71.56 87 ALA A N 1
ATOM 679 C CA . ALA A 1 87 ? 12.412 0.713 9.413 1.00 71.56 87 ALA A CA 1
ATOM 680 C C . ALA A 1 87 ? 11.423 0.463 8.259 1.00 71.56 87 ALA A C 1
ATOM 682 O O . ALA A 1 87 ? 11.824 0.436 7.098 1.00 71.56 87 ALA A O 1
ATOM 683 N N . SER A 1 88 ? 10.126 0.314 8.561 1.00 75.62 88 SER A N 1
ATOM 684 C CA . SER A 1 88 ? 9.085 0.070 7.552 1.00 75.62 88 SER A CA 1
ATOM 685 C C . SER A 1 88 ? 7.743 0.748 7.894 1.00 75.62 88 SER A C 1
ATOM 687 O O . SER A 1 88 ? 6.778 0.094 8.287 1.00 75.62 88 SER A O 1
ATOM 689 N N . PRO A 1 89 ? 7.621 2.075 7.690 1.00 80.69 89 PRO A N 1
ATOM 690 C CA . PRO A 1 89 ? 6.391 2.806 8.008 1.00 80.69 89 PRO A CA 1
ATOM 691 C C . PRO A 1 89 ? 5.136 2.253 7.316 1.00 80.69 89 PRO A C 1
ATOM 693 O O . PRO A 1 89 ? 4.046 2.280 7.879 1.00 80.69 89 PRO A O 1
ATOM 696 N N . SER A 1 90 ? 5.273 1.726 6.096 1.00 81.25 90 SER A N 1
ATOM 697 C CA . SER A 1 90 ? 4.158 1.156 5.332 1.00 81.25 90 SER A CA 1
ATOM 698 C C . SER A 1 90 ? 3.617 -0.145 5.931 1.00 81.25 90 SER A C 1
ATOM 700 O O . SER A 1 90 ? 2.400 -0.316 5.988 1.00 81.25 90 SER A O 1
ATOM 702 N N . ALA A 1 91 ? 4.497 -1.044 6.380 1.00 82.62 91 ALA A N 1
ATOM 703 C CA . ALA A 1 91 ? 4.107 -2.319 6.977 1.00 82.62 91 ALA A CA 1
ATOM 704 C C . ALA A 1 91 ? 3.421 -2.105 8.332 1.00 82.62 91 ALA A C 1
ATOM 706 O O . ALA A 1 91 ? 2.373 -2.695 8.595 1.00 82.62 91 ALA A O 1
ATOM 707 N N . ASP A 1 92 ? 3.951 -1.191 9.144 1.00 83.88 92 ASP A N 1
ATOM 708 C CA . ASP A 1 92 ? 3.362 -0.843 10.437 1.00 83.88 92 ASP A CA 1
ATOM 709 C C . ASP A 1 92 ? 1.980 -0.193 10.279 1.00 83.88 92 ASP A C 1
ATOM 711 O O . ASP A 1 92 ? 1.042 -0.559 10.987 1.00 83.88 92 ASP A O 1
ATOM 715 N N . LEU A 1 93 ? 1.809 0.705 9.300 1.00 90.56 93 LEU A N 1
ATOM 716 C CA . LEU A 1 93 ? 0.494 1.270 8.982 1.00 90.56 93 LEU A CA 1
ATOM 717 C C . LEU A 1 93 ? -0.493 0.207 8.485 1.00 90.56 93 LEU A C 1
ATOM 719 O O . LEU A 1 93 ? -1.671 0.260 8.835 1.00 90.56 93 LEU A O 1
ATOM 723 N N . ALA A 1 94 ? -0.045 -0.751 7.670 1.00 92.56 94 ALA A N 1
ATOM 724 C CA . ALA A 1 94 ? -0.900 -1.841 7.203 1.00 92.56 94 ALA A CA 1
ATOM 725 C C . ALA A 1 94 ? -1.351 -2.740 8.363 1.00 92.56 94 ALA A C 1
ATOM 727 O O . ALA A 1 94 ? -2.527 -3.092 8.445 1.00 92.56 94 ALA A O 1
ATOM 728 N N . LYS A 1 95 ? -0.440 -3.055 9.289 1.00 93.00 95 LYS A N 1
ATOM 729 C CA . LYS A 1 95 ? -0.746 -3.828 10.493 1.00 93.00 95 LYS A CA 1
ATOM 730 C C . LYS A 1 95 ? -1.732 -3.095 11.403 1.00 93.00 95 LYS A C 1
ATOM 732 O O . LYS A 1 95 ? -2.726 -3.689 11.807 1.00 93.00 95 LYS A O 1
ATOM 737 N N . MET A 1 96 ? -1.496 -1.810 11.671 1.00 94.69 96 MET A N 1
ATOM 738 C CA . MET A 1 96 ? -2.401 -0.975 12.466 1.00 94.69 96 MET A CA 1
ATOM 739 C C . MET A 1 96 ? -3.813 -0.966 11.868 1.00 94.69 96 MET A C 1
ATOM 741 O O . MET A 1 96 ? -4.774 -1.237 12.581 1.00 94.69 96 MET A O 1
ATOM 745 N N . ARG A 1 97 ? -3.939 -0.740 10.552 1.00 96.00 97 ARG A N 1
ATOM 746 C CA . ARG A 1 97 ? -5.242 -0.781 9.870 1.00 96.00 97 ARG A CA 1
ATOM 747 C C . ARG A 1 97 ? -5.913 -2.145 9.988 1.00 96.00 97 ARG A C 1
ATOM 749 O O . ARG A 1 97 ? -7.092 -2.210 10.299 1.00 96.00 97 ARG A O 1
ATOM 756 N N . ALA A 1 98 ? -5.166 -3.232 9.801 1.00 96.38 98 ALA A N 1
ATOM 757 C CA . ALA A 1 98 ? -5.716 -4.578 9.935 1.00 96.38 98 ALA A CA 1
ATOM 758 C C . ALA A 1 98 ? -6.232 -4.858 11.359 1.00 96.38 98 ALA A C 1
ATOM 760 O O . ALA A 1 98 ? -7.272 -5.493 11.530 1.00 96.38 98 ALA A O 1
ATOM 761 N N . GLU A 1 99 ? -5.533 -4.372 12.387 1.00 95.38 99 GLU A N 1
ATOM 762 C CA . GLU A 1 99 ? -5.977 -4.474 13.780 1.00 95.38 99 GLU A CA 1
ATOM 763 C C . GLU A 1 99 ? -7.233 -3.630 14.047 1.00 95.38 99 GLU A C 1
ATOM 765 O O . GLU A 1 99 ? -8.159 -4.093 14.719 1.00 95.38 99 GLU A O 1
ATOM 770 N N . GLU A 1 100 ? -7.301 -2.412 13.507 1.00 95.31 100 GLU A N 1
ATOM 771 C CA . GLU A 1 100 ? -8.483 -1.547 13.584 1.00 95.31 100 GLU A CA 1
ATOM 772 C C . GLU A 1 100 ? -9.693 -2.192 12.902 1.00 95.31 100 GLU A C 1
ATOM 774 O O . GLU A 1 100 ? -10.748 -2.331 13.528 1.00 95.31 100 GLU A O 1
ATOM 779 N N . ASP A 1 101 ? -9.520 -2.677 11.674 1.00 96.19 101 ASP A N 1
ATOM 780 C CA . ASP A 1 101 ? -10.554 -3.368 10.908 1.00 96.19 101 ASP A CA 1
ATOM 781 C C . ASP A 1 101 ? -11.039 -4.620 11.641 1.00 96.19 101 ASP A C 1
ATOM 783 O O . ASP A 1 101 ? -12.246 -4.853 11.755 1.00 96.19 101 ASP A O 1
ATOM 787 N N . ALA A 1 102 ? -10.125 -5.405 12.216 1.00 94.38 102 ALA A N 1
ATOM 788 C CA . ALA A 1 102 ? -10.492 -6.566 13.015 1.00 94.38 102 ALA A CA 1
ATOM 789 C C . ALA A 1 102 ? -11.332 -6.165 14.234 1.00 94.38 102 ALA A C 1
ATOM 791 O O . ALA A 1 102 ? -12.315 -6.837 14.548 1.00 94.38 102 ALA A O 1
ATOM 792 N N . ARG A 1 103 ? -11.005 -5.062 14.921 1.00 94.38 103 ARG A N 1
ATOM 793 C CA . ARG A 1 103 ? -11.795 -4.576 16.066 1.00 94.38 103 ARG A CA 1
ATOM 794 C C . ARG A 1 103 ? -13.170 -4.065 15.635 1.00 94.38 103 ARG A C 1
ATOM 796 O O . ARG A 1 103 ? -14.140 -4.358 16.331 1.00 94.38 103 ARG A O 1
ATOM 803 N N . LEU A 1 104 ? -13.274 -3.353 14.515 1.00 95.94 104 LEU A N 1
ATOM 804 C CA . LEU A 1 104 ? -14.539 -2.805 14.007 1.00 95.94 104 LEU A CA 1
ATOM 805 C C . LEU A 1 104 ? -15.505 -3.885 13.513 1.00 95.94 104 LEU A C 1
ATOM 807 O O . LEU A 1 104 ? -16.716 -3.729 13.655 1.00 95.94 104 LEU A O 1
ATOM 811 N N . ASN A 1 105 ? -14.981 -4.984 12.972 1.00 96.62 105 ASN A N 1
ATOM 812 C CA . ASN A 1 105 ? -15.781 -6.036 12.342 1.00 96.62 105 ASN A CA 1
ATOM 813 C C . ASN A 1 105 ? -15.998 -7.272 13.230 1.00 96.62 105 ASN A C 1
ATOM 815 O O . ASN A 1 105 ? -16.619 -8.242 12.799 1.00 96.62 105 ASN A O 1
ATOM 819 N N . SER A 1 106 ? -15.515 -7.259 14.476 1.00 93.94 106 SER A N 1
ATOM 820 C CA . SER A 1 106 ? -15.644 -8.391 15.401 1.00 93.94 106 SER A CA 1
ATOM 821 C C . SER A 1 106 ? -16.334 -8.025 16.707 1.00 93.94 106 SER A C 1
ATOM 823 O O . SER A 1 106 ? -16.201 -6.921 17.245 1.00 93.94 106 SER A O 1
ATOM 825 N N . TYR A 1 107 ? -17.024 -9.018 17.263 1.00 95.56 107 TYR A N 1
ATOM 826 C CA . TYR A 1 107 ? -17.459 -8.979 18.650 1.00 95.56 107 TYR A CA 1
ATOM 827 C C . TYR A 1 107 ? -16.259 -9.065 19.590 1.00 95.56 107 TYR A C 1
ATOM 829 O O . TYR A 1 107 ? -15.254 -9.716 19.304 1.00 95.56 107 TYR A O 1
ATOM 837 N N . GLY A 1 108 ? -16.379 -8.437 20.751 1.00 93.88 108 GLY A N 1
ATOM 838 C CA . GLY A 1 108 ? -15.390 -8.575 21.809 1.00 93.88 108 GLY A CA 1
ATOM 839 C C . GLY A 1 108 ? -15.865 -7.937 23.098 1.00 93.88 108 GLY A C 1
ATOM 840 O O . GLY A 1 108 ? -16.802 -7.147 23.101 1.00 93.88 108 GLY A O 1
ATOM 841 N N . TRP A 1 109 ? -15.209 -8.256 24.203 1.00 94.50 109 TRP A N 1
ATOM 842 C CA . TRP A 1 109 ? -15.442 -7.550 25.457 1.00 94.50 109 TRP A CA 1
ATOM 843 C C . TRP A 1 109 ? -14.656 -6.238 25.473 1.00 94.50 109 TRP A C 1
ATOM 845 O O . TRP A 1 109 ? -13.498 -6.205 25.054 1.00 94.50 109 TRP A O 1
ATOM 855 N N . VAL A 1 110 ? -15.295 -5.161 25.931 1.00 93.31 110 VAL A N 1
ATOM 856 C CA . VAL A 1 110 ? -14.606 -3.903 26.268 1.00 93.31 110 VAL A CA 1
ATOM 857 C C . VAL A 1 110 ? -14.284 -3.907 27.755 1.00 93.31 110 VAL A C 1
ATOM 859 O O . VAL A 1 110 ? -13.140 -3.685 28.132 1.00 93.31 110 VAL A O 1
ATOM 862 N N . ASP A 1 111 ? -15.281 -4.241 28.574 1.00 93.94 111 ASP A N 1
ATOM 863 C CA . ASP A 1 111 ? -15.139 -4.441 30.012 1.00 93.94 111 ASP A CA 1
ATOM 864 C C . ASP A 1 111 ? -16.050 -5.602 30.450 1.00 93.94 111 ASP A C 1
ATOM 866 O O . ASP A 1 111 ? -17.272 -5.435 30.521 1.00 93.94 111 ASP A O 1
ATOM 870 N N . PRO A 1 112 ? -15.485 -6.792 30.724 1.00 90.81 112 PRO A N 1
ATOM 871 C CA . PRO A 1 112 ? -16.252 -7.938 31.200 1.00 90.81 112 PRO A CA 1
ATOM 872 C C . PRO A 1 112 ? -16.908 -7.722 32.568 1.00 90.81 112 PRO A C 1
ATOM 874 O O . PRO A 1 112 ? -17.975 -8.276 32.814 1.00 90.81 112 PRO A O 1
ATOM 877 N N . GLN A 1 113 ? -16.293 -6.934 33.456 1.00 93.88 113 GLN A N 1
ATOM 878 C CA . GLN A 1 113 ? -16.799 -6.711 34.815 1.00 93.88 113 GLN A CA 1
ATOM 879 C C . GLN A 1 113 ? -17.996 -5.761 34.799 1.00 93.88 113 GLN A C 1
ATOM 881 O O . GLN A 1 113 ? -18.979 -5.983 35.502 1.00 93.88 113 GLN A O 1
ATOM 886 N N . ALA A 1 114 ? -17.946 -4.743 33.939 1.00 92.12 114 ALA A N 1
ATOM 887 C CA . ALA A 1 114 ? -19.066 -3.839 33.695 1.00 92.12 114 ALA A CA 1
ATOM 888 C C . ALA A 1 114 ? -20.099 -4.395 32.692 1.00 92.12 114 ALA A C 1
ATOM 890 O O . ALA A 1 114 ? -21.050 -3.697 32.343 1.00 92.12 114 ALA A O 1
ATOM 891 N N . GLY A 1 115 ? -19.917 -5.618 32.175 1.00 92.69 115 GLY A N 1
ATOM 892 C CA . GLY A 1 115 ? -20.832 -6.226 31.203 1.00 92.69 115 GLY A CA 1
ATOM 893 C C . GLY A 1 115 ? -20.868 -5.524 29.837 1.00 92.69 115 GLY A C 1
ATOM 894 O O . GLY A 1 115 ? -21.822 -5.694 29.080 1.00 92.69 115 GLY A O 1
ATOM 895 N N . THR A 1 116 ? -19.850 -4.727 29.502 1.00 94.19 116 THR A N 1
ATOM 896 C CA . THR A 1 116 ? -19.819 -3.921 28.274 1.00 94.19 116 THR A CA 1
ATOM 897 C C . THR A 1 116 ? -19.161 -4.686 27.128 1.00 94.19 116 THR A C 1
ATOM 899 O O . THR A 1 116 ? -17.969 -5.012 27.164 1.00 94.19 116 THR A O 1
ATOM 902 N N . VAL A 1 117 ? -19.938 -4.925 26.069 1.00 94.56 117 VAL A N 1
ATOM 903 C CA . VAL A 1 117 ? -19.507 -5.622 24.849 1.00 94.56 117 VAL A CA 1
ATOM 904 C C . VAL A 1 117 ? -19.371 -4.667 23.665 1.00 94.56 117 VAL A C 1
ATOM 906 O O . VAL A 1 117 ? -20.160 -3.743 23.484 1.00 94.56 117 VAL A O 1
ATOM 909 N N . ARG A 1 118 ? -18.382 -4.936 22.816 1.00 94.56 118 ARG A N 1
ATOM 910 C CA . ARG A 1 118 ? -18.248 -4.380 21.472 1.00 94.56 118 ARG A CA 1
ATOM 911 C C . ARG A 1 118 ? -19.037 -5.249 20.501 1.00 94.56 118 ARG A C 1
ATOM 913 O O . ARG A 1 118 ? -18.879 -6.471 20.484 1.00 94.56 118 ARG A O 1
ATOM 920 N N . ILE A 1 119 ? -19.840 -4.600 19.668 1.00 95.69 119 ILE A N 1
ATOM 921 C CA . ILE A 1 119 ? -20.528 -5.210 18.529 1.00 95.69 119 ILE A CA 1
ATOM 922 C C . ILE A 1 119 ? -19.871 -4.738 17.221 1.00 95.69 119 ILE A C 1
ATOM 924 O O . ILE A 1 119 ? -19.344 -3.623 17.203 1.00 95.69 119 ILE A O 1
ATOM 928 N N . PRO A 1 120 ? -19.902 -5.540 16.139 1.00 97.44 120 PRO A N 1
ATOM 929 C CA . PRO A 1 120 ? -19.453 -5.103 14.825 1.00 97.44 120 PRO A CA 1
ATOM 930 C C . PRO A 1 120 ? -20.181 -3.836 14.380 1.00 97.44 120 PRO A C 1
ATOM 932 O O . PRO A 1 120 ? -21.383 -3.688 14.632 1.00 97.44 120 PRO A O 1
ATOM 935 N N . ILE A 1 121 ? -19.470 -2.938 13.703 1.00 96.06 121 ILE A N 1
ATOM 936 C CA . ILE A 1 121 ? -19.987 -1.611 13.363 1.00 96.06 121 ILE A CA 1
ATOM 937 C C . ILE A 1 121 ? -21.232 -1.669 12.471 1.00 96.06 121 ILE A C 1
ATOM 939 O O . ILE A 1 121 ? -22.177 -0.919 12.708 1.00 96.06 121 ILE A O 1
ATOM 943 N N . ASP A 1 122 ? -21.310 -2.629 11.548 1.00 96.38 122 ASP A N 1
ATOM 944 C CA . ASP A 1 122 ? -22.499 -2.842 10.712 1.00 96.38 122 ASP A CA 1
ATOM 945 C C . ASP A 1 122 ? -23.741 -3.147 11.555 1.00 96.38 122 ASP A C 1
ATOM 947 O O . ASP A 1 122 ? -24.812 -2.574 11.354 1.00 96.38 122 ASP A O 1
ATOM 951 N N . ARG A 1 123 ? -23.583 -3.981 12.589 1.00 95.81 123 ARG A N 1
ATOM 952 C CA . ARG A 1 123 ? -24.667 -4.311 13.525 1.00 95.81 123 ARG A CA 1
ATOM 953 C C . ARG A 1 123 ? -25.035 -3.132 14.413 1.00 95.81 123 ARG A C 1
ATOM 955 O O . ARG A 1 123 ? -26.207 -2.975 14.753 1.00 95.81 123 ARG A O 1
ATOM 962 N N . ALA A 1 124 ? -24.061 -2.305 14.789 1.00 93.50 124 ALA A N 1
ATOM 963 C CA . ALA A 1 124 ? -24.332 -1.069 15.514 1.00 93.50 124 ALA A CA 1
ATOM 964 C C . ALA A 1 124 ? -25.182 -0.111 14.669 1.00 93.50 124 ALA A C 1
ATOM 966 O O . ALA A 1 124 ? -26.179 0.417 15.163 1.00 93.50 124 ALA A O 1
ATOM 967 N N . MET A 1 125 ? -24.840 0.059 13.390 1.00 94.81 125 MET A N 1
ATOM 968 C CA . MET A 1 125 ? -25.609 0.891 12.464 1.00 94.81 125 MET A CA 1
ATOM 969 C C . MET A 1 125 ? -27.036 0.362 12.282 1.00 94.81 125 MET A C 1
ATOM 971 O O . MET A 1 125 ? -27.985 1.127 12.436 1.00 94.81 125 MET A O 1
ATOM 975 N N . GLU A 1 126 ? -27.214 -0.944 12.052 1.00 94.75 126 GLU A N 1
ATOM 976 C CA . GLU A 1 126 ? -28.542 -1.573 11.965 1.00 94.75 126 GLU A CA 1
ATOM 977 C C . GLU A 1 126 ? -29.389 -1.322 13.223 1.00 94.75 126 GLU A C 1
ATOM 979 O O . GLU A 1 126 ? -30.568 -0.975 13.125 1.00 94.75 126 GLU A O 1
ATOM 984 N N . ARG A 1 127 ? -28.791 -1.463 14.414 1.00 92.44 127 ARG A N 1
ATOM 985 C CA . ARG A 1 127 ? -29.471 -1.212 15.694 1.00 92.44 127 ARG A CA 1
ATOM 986 C C . ARG A 1 127 ? -29.910 0.240 15.836 1.00 92.44 127 ARG A C 1
ATOM 988 O O . ARG A 1 127 ? -31.045 0.478 16.240 1.00 92.44 127 ARG A O 1
ATOM 995 N N . ILE A 1 128 ? -29.050 1.190 15.472 1.00 91.25 128 ILE A N 1
ATOM 996 C CA . ILE A 1 128 ? -29.375 2.620 15.532 1.00 91.25 128 ILE A CA 1
ATOM 997 C C . ILE A 1 128 ? -30.489 2.965 14.541 1.00 91.25 128 ILE A C 1
ATOM 999 O O . ILE A 1 128 ? -31.397 3.716 14.884 1.00 91.25 128 ILE A O 1
ATOM 1003 N N . LEU A 1 129 ? -30.468 2.391 13.336 1.00 92.81 129 LEU A N 1
ATOM 1004 C CA . LEU A 1 129 ? -31.535 2.592 12.353 1.00 92.81 129 LEU A CA 1
ATOM 1005 C C . LEU A 1 129 ? -32.883 2.047 12.849 1.00 92.81 129 LEU A C 1
ATOM 1007 O O . LEU A 1 129 ? -33.911 2.674 12.615 1.00 92.81 129 LEU A O 1
ATOM 1011 N N . GLN A 1 130 ? -32.881 0.914 13.559 1.00 91.25 130 GLN A N 1
ATOM 1012 C CA . GLN A 1 130 ? -34.092 0.333 14.152 1.00 91.25 130 GLN A CA 1
ATOM 1013 C C . GLN A 1 130 ? -34.617 1.136 15.348 1.00 91.25 130 GLN A C 1
ATOM 1015 O O . GLN A 1 130 ? -35.826 1.304 15.486 1.00 91.25 130 GLN A O 1
ATOM 1020 N N . GLN A 1 131 ? -33.728 1.598 16.233 1.00 88.94 131 GLN A N 1
ATOM 1021 C CA . GLN A 1 131 ? -34.101 2.342 17.444 1.00 88.94 131 GLN A CA 1
ATOM 1022 C C . GLN A 1 131 ? -34.406 3.820 17.165 1.00 88.94 131 GLN A C 1
ATOM 1024 O O . GLN A 1 131 ? -35.104 4.457 17.952 1.00 88.94 131 GLN A O 1
ATOM 1029 N N . GLY A 1 132 ? -33.910 4.351 16.047 1.00 84.31 132 GLY A N 1
ATOM 1030 C CA . GLY A 1 132 ? -33.876 5.781 15.779 1.00 84.31 132 GLY A CA 1
ATOM 1031 C C . GLY A 1 132 ? -32.762 6.471 16.571 1.00 84.31 132 GLY A C 1
ATOM 1032 O O . GLY A 1 132 ? -32.374 6.051 17.662 1.00 84.31 132 GLY A O 1
ATOM 1033 N N . LEU A 1 133 ? -32.223 7.559 16.018 1.00 83.25 133 LEU A N 1
ATOM 1034 C CA . LEU A 1 133 ? -31.337 8.442 16.775 1.00 83.25 133 LEU A CA 1
ATOM 1035 C C . LEU A 1 133 ? -32.176 9.177 17.830 1.00 83.25 133 LEU A C 1
ATOM 1037 O O . LEU A 1 133 ? -33.265 9.650 17.492 1.00 83.25 133 LEU A O 1
ATOM 1041 N N . PRO A 1 134 ? -31.699 9.323 19.078 1.00 76.50 134 PRO A N 1
ATOM 1042 C CA . PRO A 1 134 ? -32.406 10.127 20.063 1.00 76.50 134 PRO A CA 1
ATOM 1043 C C . PRO A 1 134 ? -32.572 11.549 19.516 1.00 76.50 134 PRO A C 1
ATOM 1045 O O . PRO A 1 134 ? -31.590 12.255 19.267 1.00 76.50 134 PRO A O 1
ATOM 1048 N N . ALA A 1 135 ? -33.823 11.967 19.300 1.00 67.50 135 ALA A N 1
ATOM 1049 C CA . ALA A 1 135 ? -34.136 13.360 19.022 1.00 67.50 135 ALA A CA 1
ATOM 1050 C C . ALA A 1 135 ? -33.652 14.158 20.231 1.00 67.50 135 ALA A C 1
ATOM 1052 O O . ALA A 1 135 ? -34.014 13.834 21.360 1.00 67.50 135 ALA A O 1
ATOM 1053 N N . ARG A 1 136 ? -32.771 15.136 20.012 1.00 65.88 136 ARG A N 1
ATOM 1054 C CA . ARG A 1 136 ? -32.180 15.945 21.082 1.00 65.88 136 ARG A CA 1
ATOM 1055 C C . ARG A 1 136 ? -33.290 16.507 21.978 1.00 65.88 136 ARG A C 1
ATOM 1057 O O . ARG A 1 136 ? -33.935 17.486 21.621 1.00 65.88 136 ARG A O 1
ATOM 1064 N N . GLY A 1 137 ? -33.469 15.890 23.137 1.00 62.62 137 GLY A N 1
ATOM 1065 C CA . GLY A 1 137 ? -34.396 16.283 24.181 1.00 62.62 137 GLY A CA 1
ATOM 1066 C C . GLY A 1 137 ? -33.704 16.063 25.516 1.00 62.62 137 GLY A C 1
ATOM 1067 O O . GLY A 1 137 ? -33.356 14.939 25.854 1.00 62.62 137 GLY A O 1
ATOM 1068 N N . GLU A 1 138 ? -33.472 17.166 26.224 1.00 59.22 138 GLU A N 1
ATOM 1069 C CA . GLU A 1 138 ? -33.218 17.189 27.668 1.00 59.22 138 GLU A CA 1
ATOM 1070 C C . GLU A 1 138 ? -31.916 16.528 28.142 1.00 59.22 138 GLU A C 1
ATOM 1072 O O . 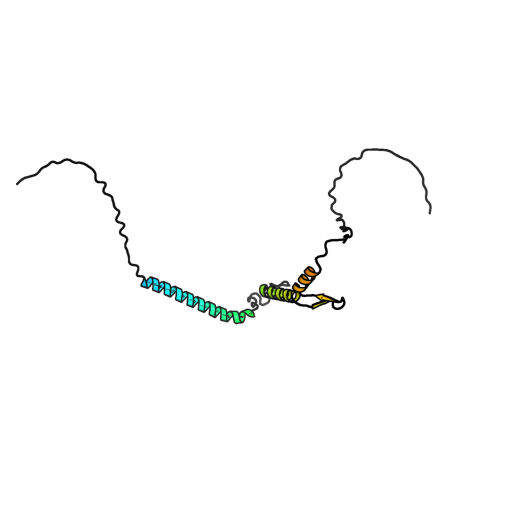GLU A 1 138 ? -31.877 15.605 28.945 1.00 59.22 138 GLU A O 1
ATOM 1077 N N . THR A 1 139 ? -30.786 17.090 27.724 1.00 55.53 139 THR A N 1
ATOM 1078 C CA . THR A 1 139 ? -29.634 17.152 28.629 1.00 55.53 139 THR A CA 1
ATOM 1079 C C . THR A 1 139 ? -29.327 18.622 28.837 1.00 55.53 139 THR A C 1
ATOM 1081 O O . THR A 1 139 ? -28.674 19.254 28.007 1.00 55.53 139 THR A O 1
ATOM 1084 N N . SER A 1 140 ? -29.854 19.193 29.923 1.00 59.28 140 SER A N 1
ATOM 1085 C CA . SER A 1 140 ? -29.332 20.447 30.452 1.00 59.28 140 SER A CA 1
ATOM 1086 C C . SER A 1 140 ? -27.871 20.192 30.807 1.00 59.28 140 SER A C 1
ATOM 1088 O O . SER A 1 140 ? -27.566 19.560 31.820 1.00 59.28 140 SER A O 1
ATOM 1090 N N . LEU A 1 141 ? -26.962 20.616 29.933 1.00 64.81 141 LEU A N 1
ATOM 1091 C CA . LEU A 1 141 ? -25.547 20.664 30.261 1.00 64.81 141 LEU A CA 1
ATOM 1092 C C . LEU A 1 141 ? -25.419 21.546 31.515 1.00 64.81 141 LEU A C 1
ATOM 1094 O O . LEU A 1 141 ? -25.917 22.676 31.489 1.00 64.81 141 LEU A O 1
ATOM 1098 N N . PRO A 1 142 ? -24.808 21.068 32.614 1.00 69.81 142 PRO A N 1
ATOM 1099 C CA . PRO A 1 142 ? -24.474 21.952 33.720 1.00 69.81 142 PRO A CA 1
ATOM 1100 C C . PRO A 1 142 ? -23.623 23.108 33.172 1.00 69.81 142 PRO A C 1
ATOM 1102 O O . PRO A 1 142 ? -22.845 22.892 32.233 1.00 69.81 142 PRO A O 1
ATOM 1105 N N . PRO A 1 143 ? -23.774 24.338 33.701 1.00 64.88 143 PRO A N 1
ATOM 1106 C CA . PRO A 1 143 ? -22.989 25.471 33.238 1.00 64.88 143 PRO A CA 1
ATOM 1107 C C . PRO A 1 143 ? -21.509 25.101 33.314 1.00 64.88 143 PRO A C 1
ATOM 1109 O O . PRO A 1 143 ? -20.982 24.793 34.382 1.00 64.88 143 PRO A O 1
ATOM 1112 N N . VAL A 1 144 ? -20.845 25.094 32.157 1.00 69.62 144 VAL A N 1
ATOM 1113 C CA . VAL A 1 144 ? -19.393 24.968 32.080 1.00 69.62 144 VAL A CA 1
ATOM 1114 C C . VAL A 1 144 ? -18.819 26.215 32.742 1.00 69.62 144 VAL A C 1
ATOM 1116 O O . VAL A 1 144 ? -18.704 27.271 32.119 1.00 69.62 144 VAL A O 1
ATOM 1119 N N . SER A 1 145 ? -18.473 26.103 34.021 1.00 64.12 145 SER A N 1
ATOM 1120 C CA . SER A 1 145 ? -17.586 27.046 34.687 1.00 64.12 145 SER A CA 1
ATOM 1121 C C . SER A 1 145 ? -16.229 26.937 34.003 1.00 64.12 145 SER A C 1
ATOM 1123 O O . SER A 1 145 ? -15.427 26.062 34.325 1.00 64.12 145 SER A O 1
ATOM 1125 N N . ARG A 1 146 ? -15.974 27.795 33.007 1.00 65.75 146 ARG A N 1
ATOM 1126 C CA . ARG A 1 146 ? -14.606 28.011 32.527 1.00 65.75 146 ARG A CA 1
ATOM 1127 C C . ARG A 1 146 ? -13.778 28.455 33.734 1.00 65.75 146 ARG A C 1
ATOM 1129 O O . ARG A 1 146 ? -14.169 29.441 34.362 1.00 65.75 146 ARG A O 1
ATOM 1136 N N . PRO A 1 147 ? -12.652 27.798 34.057 1.00 59.97 147 PRO A N 1
ATOM 1137 C CA . PRO A 1 147 ? -11.694 28.396 34.969 1.00 59.97 147 PRO A CA 1
ATOM 1138 C C . PRO A 1 147 ? -11.272 29.735 34.357 1.00 59.97 147 PRO A C 1
ATOM 1140 O O . PRO A 1 147 ? -10.808 29.793 33.216 1.00 59.97 147 PRO A O 1
ATOM 1143 N N . GLY A 1 148 ? -11.555 30.820 35.077 1.00 53.34 148 GLY A N 1
ATOM 1144 C CA . GLY A 1 148 ? -11.180 32.164 34.669 1.00 53.34 148 GLY A CA 1
ATOM 1145 C C . GLY A 1 148 ? -9.671 32.217 34.484 1.00 53.34 148 GLY A C 1
ATOM 1146 O O . GLY A 1 148 ? -8.927 31.850 35.387 1.00 53.34 148 GLY A O 1
ATOM 1147 N N . ASN A 1 149 ? -9.231 32.641 33.304 1.00 58.22 149 ASN A N 1
ATOM 1148 C CA . ASN A 1 149 ? -7.842 32.999 33.079 1.00 58.22 149 ASN A CA 1
ATOM 1149 C C . ASN A 1 149 ? -7.605 34.345 33.793 1.00 58.22 149 ASN A C 1
ATOM 1151 O O . ASN A 1 149 ? -8.218 35.332 33.373 1.00 58.22 149 ASN A O 1
ATOM 1155 N N . PRO A 1 150 ? -6.797 34.418 34.868 1.00 60.12 150 PRO A N 1
ATOM 1156 C CA . P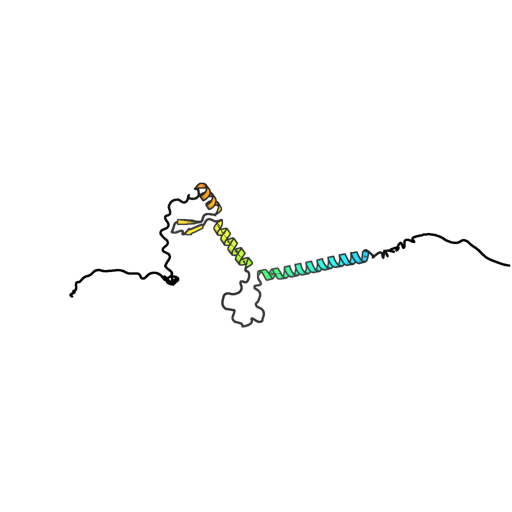RO A 1 150 ? -6.630 35.650 35.643 1.00 60.12 150 PRO A CA 1
ATOM 1157 C C . PRO A 1 150 ? -5.894 36.767 34.885 1.00 60.12 150 PRO A C 1
ATOM 1159 O O . PRO A 1 150 ? -5.897 37.909 35.335 1.00 60.12 150 PRO A O 1
ATOM 1162 N N . ASP A 1 151 ? -5.337 36.488 33.705 1.00 58.41 151 ASP A N 1
ATOM 1163 C CA . ASP A 1 151 ? -4.372 37.399 33.080 1.00 58.41 151 ASP A CA 1
ATOM 1164 C C . ASP A 1 151 ? -4.935 38.247 31.935 1.00 58.41 151 ASP A C 1
ATOM 1166 O O . ASP A 1 151 ? -4.204 39.003 31.297 1.00 58.41 151 ASP A O 1
ATOM 1170 N N . SER A 1 152 ? -6.247 38.213 31.687 1.00 51.31 152 SER A N 1
ATOM 1171 C CA . SER A 1 152 ? -6.858 39.108 30.698 1.00 51.31 152 SER A CA 1
ATOM 1172 C C . SER A 1 152 ? -7.208 40.470 31.310 1.00 51.31 152 SER A C 1
ATOM 1174 O O . SER A 1 152 ? -8.347 40.929 31.241 1.00 51.31 152 SER A O 1
ATOM 1176 N N . SER A 1 153 ? -6.211 41.139 31.897 1.00 59.72 153 SER A N 1
ATOM 1177 C CA . SER A 1 153 ? -6.288 42.554 32.277 1.00 59.72 153 SER A CA 1
ATOM 1178 C C . SER A 1 153 ? -6.127 43.420 31.024 1.00 59.72 153 SER A C 1
ATOM 1180 O O . SER A 1 153 ? -5.087 44.011 30.744 1.00 59.72 153 SER A O 1
ATOM 1182 N N . GLY A 1 154 ? -7.178 43.422 30.207 1.00 52.72 154 GLY A N 1
ATOM 1183 C CA . GLY A 1 154 ? -7.304 44.208 28.986 1.00 52.72 154 GLY A CA 1
ATOM 1184 C C . GLY A 1 154 ? -8.543 45.088 29.058 1.00 52.72 154 GLY A C 1
ATOM 1185 O O . GLY A 1 154 ? -9.454 44.935 28.257 1.00 52.72 154 GLY A O 1
ATOM 1186 N N . GLY A 1 155 ? -8.608 45.972 30.052 1.00 47.94 155 GLY A N 1
ATOM 1187 C CA . GLY A 1 155 ? -9.742 46.870 30.245 1.00 47.94 155 GLY A CA 1
ATOM 1188 C C . GLY A 1 155 ? -9.333 48.115 31.013 1.00 47.94 155 GLY A C 1
ATOM 1189 O O . GLY A 1 155 ? -9.553 48.210 32.215 1.00 47.94 155 GLY A O 1
ATOM 1190 N N . ARG A 1 156 ? -8.720 49.081 30.320 1.00 52.22 156 ARG A N 1
ATOM 1191 C CA . ARG A 1 156 ? -8.597 50.454 30.823 1.00 52.22 156 ARG A CA 1
ATOM 1192 C C . ARG A 1 156 ? -10.005 51.038 30.907 1.00 52.22 156 ARG A C 1
ATOM 1194 O O . ARG A 1 156 ? -10.536 51.499 29.902 1.00 52.22 156 ARG A O 1
ATOM 1201 N N . GLN A 1 157 ? -10.611 50.998 32.088 1.00 53.38 157 GLN A N 1
ATOM 1202 C CA . GLN A 1 157 ? -11.851 51.713 32.359 1.00 53.38 157 GLN A CA 1
ATOM 1203 C C . GLN A 1 157 ? -11.478 53.141 32.764 1.00 53.38 157 GLN A C 1
ATOM 1205 O O . GLN A 1 157 ? -11.230 53.459 33.923 1.00 53.38 157 GLN A O 1
ATOM 1210 N N . LEU A 1 158 ? -11.315 53.972 31.737 1.00 51.53 158 LEU A N 1
ATOM 1211 C CA . LEU A 1 158 ? -11.296 55.421 31.842 1.00 51.53 158 LEU A CA 1
ATOM 1212 C C . LEU A 1 158 ? -12.768 55.854 31.858 1.00 51.53 158 LEU A C 1
ATOM 1214 O O . LEU A 1 158 ? -13.450 55.684 30.850 1.00 51.53 158 LEU A O 1
ATOM 1218 N N . GLY A 1 159 ? -13.270 56.336 32.991 1.00 47.75 159 GLY A N 1
ATOM 1219 C CA . GLY A 1 159 ? -14.647 56.816 33.076 1.00 47.75 159 GLY A CA 1
ATOM 1220 C C . GLY A 1 159 ? -15.107 57.081 34.503 1.00 47.75 159 GLY A C 1
ATOM 1221 O O . GLY A 1 159 ? -15.328 56.153 35.269 1.00 47.75 159 GLY A O 1
ATOM 1222 N N . ASP A 1 160 ? -15.265 58.367 34.795 1.00 46.97 160 ASP A N 1
ATOM 1223 C CA . ASP A 1 160 ? -16.334 58.919 35.627 1.00 46.97 160 ASP A CA 1
ATOM 1224 C C . ASP A 1 160 ? -16.202 58.767 37.146 1.00 46.97 160 ASP A C 1
ATOM 1226 O O . ASP A 1 160 ? -16.838 57.950 37.809 1.00 46.97 160 ASP A O 1
ATOM 1230 N N . ARG A 1 161 ? -15.407 59.674 37.729 1.00 51.69 161 ARG A N 1
ATOM 1231 C CA . ARG A 1 161 ? -15.516 60.044 39.142 1.00 51.69 161 ARG A CA 1
ATOM 1232 C C . ARG A 1 161 ? -16.221 61.396 39.242 1.00 51.69 161 ARG A C 1
ATOM 1234 O O . ARG A 1 161 ? -15.573 62.428 39.377 1.00 51.69 161 ARG A O 1
ATOM 1241 N N . GLU A 1 162 ? -17.548 61.365 39.193 1.00 48.47 162 GLU A N 1
ATOM 1242 C CA . GLU A 1 162 ? -18.401 62.484 39.583 1.00 48.47 162 GLU A CA 1
ATOM 1243 C C . GLU A 1 162 ? -19.262 62.095 40.793 1.00 48.47 162 GLU A C 1
ATOM 1245 O O . GLU A 1 162 ? -20.170 61.281 40.706 1.00 48.47 162 GLU A O 1
ATOM 1250 N N . GLN A 1 163 ? -18.903 62.726 41.912 1.00 46.03 163 GLN A N 1
ATOM 1251 C CA . GLN A 1 163 ? -19.785 63.353 42.897 1.00 46.03 163 GLN A CA 1
ATOM 1252 C C . GLN A 1 163 ? -20.768 62.512 43.734 1.00 46.03 163 GLN A C 1
ATOM 1254 O O . GLN A 1 163 ? -21.651 61.823 43.242 1.00 46.03 163 GLN A O 1
ATOM 1259 N N . GLY A 1 164 ? -20.730 62.793 45.041 1.00 39.34 164 GLY A N 1
ATOM 1260 C CA . GLY A 1 164 ? -21.966 63.105 45.760 1.00 39.34 164 GLY A CA 1
ATOM 1261 C C . GLY A 1 164 ? -22.227 62.302 47.029 1.00 39.34 164 GLY A C 1
ATOM 1262 O O . GLY A 1 164 ? -22.707 61.184 46.959 1.00 39.34 164 GLY A O 1
ATOM 1263 N N . THR A 1 165 ? -21.987 62.951 48.177 1.00 46.06 165 THR A N 1
ATOM 1264 C CA . THR A 1 165 ? -22.878 62.983 49.362 1.00 46.06 165 THR A CA 1
ATOM 1265 C C . THR A 1 165 ? -23.400 61.631 49.878 1.00 46.06 165 THR A C 1
ATOM 1267 O O . THR A 1 165 ? -24.267 61.013 49.283 1.00 46.06 165 THR A O 1
ATOM 1270 N N . GLY A 1 166 ? -22.977 61.137 51.035 1.00 43.00 166 GLY A N 1
ATOM 1271 C CA . GLY A 1 166 ? -23.254 61.741 52.334 1.00 43.00 166 GLY A CA 1
ATOM 1272 C C . GLY A 1 166 ? -23.741 60.646 53.297 1.00 43.00 166 GLY A C 1
ATOM 1273 O O . GLY A 1 166 ? -24.114 59.562 52.858 1.00 43.00 166 GLY A O 1
ATOM 1274 N N . ASN A 1 167 ? -23.758 60.983 54.588 1.00 53.81 167 ASN A N 1
ATOM 1275 C CA . ASN A 1 167 ? -24.245 60.218 55.750 1.00 53.81 167 ASN A CA 1
ATOM 1276 C C . ASN A 1 167 ? -23.119 59.473 56.503 1.00 53.81 167 ASN A C 1
ATOM 1278 O O . ASN A 1 167 ? -22.583 58.486 56.017 1.00 53.81 167 ASN A O 1
ATOM 1282 N N . ARG A 1 168 ? -22.566 60.031 57.601 1.00 52.41 168 ARG A N 1
ATOM 1283 C CA . ARG A 1 168 ? -23.114 60.039 58.990 1.00 52.41 168 ARG A CA 1
ATOM 1284 C C . ARG A 1 168 ? -23.574 58.629 59.392 1.00 52.41 168 ARG A C 1
ATOM 1286 O O . ARG A 1 168 ? -24.387 58.050 58.697 1.00 52.41 168 ARG A O 1
ATOM 1293 N N . GLU A 1 169 ? -23.168 58.024 60.497 1.00 53.69 169 GLU A N 1
ATOM 1294 C CA . GLU A 1 169 ? -22.676 58.540 61.769 1.00 53.69 169 GLU A CA 1
ATOM 1295 C C . GLU A 1 169 ? -22.223 57.325 62.603 1.00 53.69 169 GLU A C 1
ATOM 1297 O O . GLU A 1 169 ? -22.739 56.231 62.407 1.00 53.69 169 GLU A O 1
ATOM 1302 N N . MET A 1 170 ? -21.273 57.551 63.513 1.00 54.00 170 MET A N 1
ATOM 1303 C CA . MET A 1 170 ? -21.111 56.911 64.830 1.00 54.00 170 MET A CA 1
ATOM 1304 C C . MET A 1 170 ? -21.489 55.428 65.016 1.00 54.00 170 MET A C 1
ATOM 1306 O O . MET A 1 170 ? -22.656 55.057 64.955 1.00 54.00 170 MET A O 1
ATOM 1310 N N . ARG A 1 171 ? -20.551 54.645 65.569 1.00 52.62 171 ARG A N 1
ATOM 1311 C CA . ARG A 1 171 ? -20.464 54.373 67.027 1.00 52.62 171 ARG A CA 1
ATOM 1312 C C . ARG A 1 171 ? -19.557 53.156 67.272 1.00 52.62 171 ARG A C 1
ATOM 1314 O O . ARG A 1 171 ? -19.896 52.030 66.938 1.00 52.62 171 ARG A O 1
ATOM 1321 N N . THR A 1 172 ? -18.392 53.419 67.854 1.00 69.19 172 THR A N 1
ATOM 1322 C CA . THR A 1 172 ? -17.581 52.480 68.653 1.00 69.19 172 THR A CA 1
ATOM 1323 C C . THR A 1 172 ? -18.374 51.963 69.872 1.00 69.19 172 THR A C 1
ATOM 1325 O O . THR A 1 172 ? -19.406 52.563 70.176 1.00 69.19 172 THR A O 1
ATOM 1328 N N . PRO A 1 173 ? -17.903 50.987 70.679 1.00 61.53 173 PRO A N 1
ATOM 1329 C CA . PRO A 1 173 ? -16.683 50.174 70.589 1.00 61.53 173 PRO A CA 1
ATOM 1330 C C . PRO A 1 173 ? -16.917 48.651 70.788 1.00 61.53 173 PRO A C 1
ATOM 1332 O O . PRO A 1 173 ? -18.008 48.196 71.123 1.00 61.53 173 PRO A O 1
ATOM 1335 N N . ASP A 1 174 ? -15.824 47.907 70.602 1.00 40.94 174 ASP A N 1
ATOM 1336 C CA . ASP A 1 174 ? -15.321 46.747 71.377 1.00 40.94 174 ASP A CA 1
ATOM 1337 C C . ASP A 1 174 ? -15.838 46.647 72.846 1.00 40.94 174 ASP A C 1
ATOM 1339 O O . ASP A 1 174 ? -16.218 47.691 73.393 1.00 40.94 174 ASP A O 1
ATOM 1343 N N . PRO A 1 175 ? -15.762 45.497 73.573 1.00 66.25 175 PRO A N 1
ATOM 1344 C CA . PRO A 1 175 ? -14.514 44.720 73.682 1.00 66.25 175 PRO A CA 1
ATOM 1345 C C . PRO A 1 175 ? -14.581 43.198 73.983 1.00 66.25 175 PRO A C 1
ATOM 1347 O O . PRO A 1 175 ? -15.589 42.668 74.451 1.00 66.25 175 PRO A O 1
ATOM 1350 N N . GLN A 1 176 ? -13.370 42.622 73.891 1.00 51.38 176 GLN A N 1
ATOM 1351 C CA . GLN A 1 176 ? -12.817 41.357 74.424 1.00 51.38 176 GLN A CA 1
ATOM 1352 C C . GLN A 1 176 ? -12.906 40.127 73.516 1.00 51.38 176 GLN A C 1
ATOM 1354 O O . GLN A 1 176 ? -14.001 39.542 73.377 1.00 51.38 176 GLN A O 1
#

Secondary structure (DSSP, 8-state):
------------------------------HHHHHHHHHHHHHHHHHHHHHHHHHHHHHHHHHTT---PPPGGGSSPPPPPSPPPPS-HHHHHHHHHHHHHHHHHS-E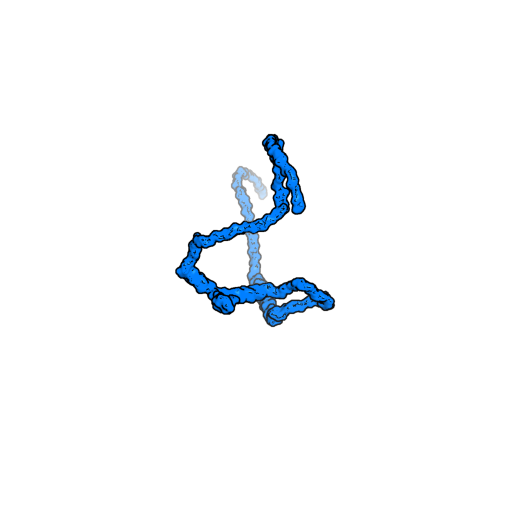EEETTTTEEE--HHHHHHHHHHH-PPP-----PPP--PPP-TT-------------------------